Protein AF-A0A932T9W0-F1 (afdb_monomer_lite)

pLDDT: mean 86.4, std 5.49, range [56.53, 94.12]

Radius of gyration: 17.25 Å; chains: 1; bounding box: 39×33×46 Å

Sequence (120 aa):
VWIVVADEEYPIVIGKRGMNARLIGQMIGKEIDVQKLGEYHKVLTVQMAEYAEDLDPIYDEKLRIEGVSNLILDSLISAGFDTLRKFMQVEPSELTSKVPGVNFYDLADKIVEQIRKRKA

Foldseek 3Di:
DEDEDAPVCQCVCCDDVNVNQVVVCVVVVHRYHYHYPVVVLVVLLVLLVVVLPDPPCQQVAFDDFPPDDVVQSVQCVVLVNGGNSSLSPDDQVSCCVSRPPDHSSVRSVRVSVVVVVVVD

Structure (mmCIF, N/CA/C/O backbone):
data_AF-A0A932T9W0-F1
#
_entry.id   AF-A0A932T9W0-F1
#
loop_
_atom_site.group_PDB
_atom_site.id
_atom_site.type_symbol
_atom_site.label_atom_id
_atom_site.label_alt_id
_atom_site.label_comp_id
_atom_site.label_asym_id
_atom_site.label_entity_id
_atom_site.label_seq_id
_atom_site.pdbx_PDB_ins_code
_atom_site.Cartn_x
_atom_site.Cartn_y
_atom_site.Cartn_z
_atom_site.occupancy
_atom_site.B_iso_or_equiv
_atom_site.auth_seq_id
_atom_site.auth_comp_id
_atom_site.auth_asym_id
_atom_site.auth_atom_id
_atom_site.pdbx_PDB_model_num
ATOM 1 N N . VAL A 1 1 ? -9.316 -7.027 14.915 1.00 87.56 1 VAL A N 1
ATOM 2 C CA . VAL A 1 1 ? -9.567 -6.319 13.641 1.00 87.56 1 VAL A CA 1
ATOM 3 C C . VAL A 1 1 ? -8.527 -5.241 13.565 1.00 87.56 1 VAL A C 1
ATOM 5 O O . VAL A 1 1 ? -8.447 -4.455 14.494 1.00 87.56 1 VAL A O 1
ATOM 8 N N . TRP A 1 2 ? -7.715 -5.260 12.523 1.00 88.94 2 TRP A N 1
ATOM 9 C CA . TRP A 1 2 ? -6.686 -4.255 12.318 1.00 88.94 2 TRP A CA 1
ATOM 10 C C . TRP A 1 2 ? -7.189 -3.257 11.279 1.00 88.94 2 TRP A C 1
ATOM 12 O O . TRP A 1 2 ? -7.728 -3.669 10.249 1.00 88.94 2 TRP A O 1
ATOM 22 N N . ILE A 1 3 ? -7.101 -1.969 11.598 1.00 91.31 3 ILE A N 1
ATOM 23 C CA . ILE A 1 3 ? -7.516 -0.877 10.721 1.00 91.31 3 ILE A CA 1
ATOM 24 C C . ILE A 1 3 ? -6.375 0.121 10.560 1.00 91.31 3 ILE A C 1
ATOM 26 O O . ILE A 1 3 ? -5.723 0.503 11.532 1.00 91.31 3 ILE A O 1
ATOM 30 N N . VAL A 1 4 ? -6.167 0.564 9.325 1.00 91.31 4 VAL A N 1
ATOM 31 C CA . VAL A 1 4 ? -5.219 1.626 8.991 1.00 91.31 4 VAL A CA 1
ATOM 32 C C . VAL A 1 4 ? -6.015 2.890 8.704 1.00 91.31 4 VAL A C 1
ATOM 34 O O . VAL A 1 4 ? -7.001 2.848 7.968 1.00 91.31 4 VAL A O 1
ATOM 37 N N . VAL A 1 5 ? -5.623 4.002 9.317 1.00 93.31 5 VAL A N 1
ATOM 38 C CA . VAL A 1 5 ? -6.353 5.275 9.236 1.00 93.31 5 VAL A CA 1
ATOM 39 C C . VAL A 1 5 ? -5.406 6.422 8.934 1.00 93.31 5 VAL A C 1
ATOM 41 O O . VAL A 1 5 ? -4.223 6.349 9.268 1.00 93.31 5 VAL A O 1
ATOM 44 N N . ALA A 1 6 ? -5.923 7.491 8.329 1.00 93.44 6 ALA A N 1
ATOM 45 C CA . ALA A 1 6 ? -5.143 8.702 8.109 1.00 93.44 6 ALA A CA 1
ATOM 46 C C . ALA A 1 6 ? -4.594 9.244 9.440 1.00 93.44 6 ALA A C 1
ATOM 48 O O . ALA A 1 6 ? -5.239 9.149 10.491 1.00 93.44 6 ALA A O 1
ATOM 49 N N . ASP A 1 7 ? -3.389 9.808 9.402 1.00 93.12 7 ASP A N 1
ATOM 50 C CA . ASP A 1 7 ? -2.666 10.250 10.594 1.00 93.12 7 ASP A CA 1
ATOM 51 C C . ASP A 1 7 ? -3.453 11.316 11.380 1.00 93.12 7 ASP A C 1
ATOM 53 O O . ASP A 1 7 ? -3.433 11.325 12.614 1.00 93.12 7 ASP A O 1
ATOM 57 N N . GLU A 1 8 ? -4.201 12.169 10.676 1.00 94.00 8 GLU A N 1
ATOM 58 C CA . GLU A 1 8 ? -5.058 13.216 11.237 1.00 94.00 8 GLU A CA 1
ATOM 59 C C . GLU A 1 8 ? -6.315 12.649 11.913 1.00 94.00 8 GLU A C 1
ATOM 61 O O . GLU A 1 8 ? -6.826 13.222 12.878 1.00 94.00 8 GLU A O 1
ATOM 66 N N . GLU A 1 9 ? -6.809 11.510 11.427 1.00 93.31 9 GLU A N 1
ATOM 67 C CA . GLU A 1 9 ? -8.015 10.847 11.930 1.00 93.31 9 GLU A CA 1
ATOM 68 C C . GLU A 1 9 ? -7.714 9.887 13.084 1.00 93.31 9 GLU A C 1
ATOM 70 O O . GLU A 1 9 ? -8.595 9.586 13.895 1.00 93.31 9 GLU A O 1
ATOM 75 N N . TYR A 1 10 ? -6.460 9.451 13.221 1.00 92.94 10 TYR A N 1
ATOM 76 C CA . TYR A 1 10 ? -6.020 8.529 14.265 1.00 92.94 10 TYR A CA 1
ATOM 77 C C . TYR A 1 10 ? -6.502 8.904 15.684 1.00 92.94 10 TYR A C 1
ATOM 79 O O . TYR A 1 10 ? -7.059 8.039 16.372 1.00 92.94 10 TYR A O 1
ATOM 87 N N . PRO A 1 11 ? -6.397 10.169 16.154 1.00 92.50 11 PRO A N 1
ATOM 88 C CA . PRO A 1 11 ? -6.879 10.545 17.485 1.00 92.50 11 PRO A CA 1
ATOM 89 C C . PRO A 1 11 ? -8.401 10.422 17.644 1.00 92.50 11 PRO A C 1
ATOM 91 O O . PRO A 1 11 ? -8.883 10.127 18.739 1.00 92.50 11 PRO A O 1
ATOM 94 N N . ILE A 1 12 ? -9.158 10.648 16.566 1.00 92.81 12 ILE A N 1
ATOM 95 C CA . ILE A 1 12 ? -10.625 10.560 16.545 1.00 92.81 12 ILE A CA 1
ATOM 96 C C . ILE A 1 12 ? -11.048 9.091 16.644 1.00 92.81 12 ILE A C 1
ATOM 98 O O . ILE A 1 12 ? -11.919 8.736 17.443 1.00 92.81 12 ILE A O 1
ATOM 102 N N . VAL A 1 13 ? -10.383 8.224 15.880 1.00 90.00 13 VAL A N 1
ATOM 103 C CA . VAL A 1 13 ? -10.661 6.783 15.827 1.00 90.00 13 VAL A CA 1
ATOM 104 C C . VAL A 1 13 ? -10.318 6.099 17.153 1.00 90.00 13 VAL A C 1
ATOM 106 O O . VAL A 1 13 ? -11.134 5.352 17.689 1.00 90.00 13 VAL A O 1
ATOM 109 N N . ILE A 1 14 ? -9.162 6.408 17.745 1.00 92.38 14 ILE A N 1
ATOM 110 C CA . ILE A 1 14 ? -8.777 5.916 19.078 1.00 92.38 14 ILE A CA 1
ATOM 111 C C . ILE A 1 14 ? -9.706 6.497 20.160 1.00 92.38 14 ILE A C 1
ATOM 113 O O . ILE A 1 14 ? -10.174 5.788 21.058 1.00 92.38 14 ILE A O 1
ATOM 117 N N . GLY A 1 15 ? -10.026 7.790 20.067 1.00 90.50 15 GLY A N 1
ATOM 118 C CA . GLY A 1 15 ? -10.786 8.525 21.073 1.00 90.50 15 GLY A CA 1
ATOM 119 C C . GLY A 1 15 ? -9.997 8.757 22.368 1.00 90.50 15 GLY A C 1
ATOM 120 O O . GLY A 1 15 ? -8.877 8.281 22.561 1.00 90.50 15 GLY A O 1
ATOM 121 N N . LYS A 1 16 ? -10.573 9.498 23.322 1.00 91.69 16 LYS A N 1
ATOM 122 C CA . LYS A 1 16 ? -9.886 9.772 24.599 1.00 91.69 16 LYS A CA 1
ATOM 123 C C . LYS A 1 16 ? -9.561 8.461 25.324 1.00 91.69 16 LYS A C 1
ATOM 125 O O . LYS A 1 16 ? -10.470 7.716 25.681 1.00 91.69 16 LYS A O 1
ATOM 130 N N . ARG A 1 17 ? -8.268 8.210 25.566 1.00 86.94 17 ARG A N 1
ATOM 131 C CA . ARG A 1 17 ? -7.747 6.994 26.225 1.00 86.94 17 ARG A CA 1
ATOM 132 C C . ARG A 1 17 ? -8.182 5.681 25.543 1.00 86.94 17 ARG A C 1
ATOM 134 O O . ARG A 1 17 ? -8.450 4.706 26.236 1.00 86.94 17 ARG A O 1
ATOM 141 N N . GLY A 1 18 ? -8.317 5.661 24.214 1.00 88.06 18 GLY A N 1
ATOM 142 C CA . GLY A 1 18 ? -8.707 4.442 23.486 1.00 88.06 18 GLY A CA 1
ATOM 143 C C . GLY A 1 18 ? -10.174 4.048 23.648 1.00 88.06 18 GLY A C 1
ATOM 144 O O . GLY A 1 18 ? -10.569 2.942 23.286 1.00 88.06 18 GLY A O 1
ATOM 145 N N . MET A 1 19 ? -10.999 4.930 24.221 1.00 93.19 19 MET A N 1
ATOM 146 C CA . MET A 1 19 ? -12.386 4.610 24.543 1.00 93.19 19 MET A CA 1
ATOM 147 C C . MET A 1 19 ? -13.226 4.317 23.301 1.00 93.19 19 MET A C 1
ATOM 149 O O . MET A 1 19 ? -14.082 3.442 23.365 1.00 93.19 19 MET A O 1
ATOM 153 N N . ASN A 1 20 ? -12.979 5.010 22.188 1.00 93.62 20 ASN A N 1
ATOM 154 C CA . ASN A 1 20 ? -13.776 4.826 20.980 1.00 93.62 20 ASN A CA 1
ATOM 155 C C . ASN A 1 20 ? -13.486 3.457 20.346 1.00 93.62 20 ASN A C 1
ATOM 157 O O . ASN A 1 20 ? -14.396 2.641 20.215 1.00 93.62 20 ASN A O 1
ATOM 161 N N . ALA A 1 21 ? -12.208 3.143 20.104 1.00 92.50 21 ALA A N 1
ATOM 162 C CA . ALA A 1 21 ? -11.785 1.826 19.623 1.00 92.50 21 ALA A CA 1
ATOM 163 C C . ALA A 1 21 ? -12.272 0.683 20.537 1.00 92.50 21 ALA A C 1
ATOM 165 O O . ALA A 1 21 ? -12.764 -0.335 20.051 1.00 92.50 21 ALA A O 1
ATOM 166 N N . ARG A 1 22 ? -12.231 0.871 21.866 1.00 92.12 22 ARG A N 1
ATOM 167 C CA . ARG A 1 22 ? -12.723 -0.128 22.829 1.00 92.12 22 ARG A CA 1
ATOM 168 C C . ARG A 1 22 ? -14.234 -0.346 22.743 1.00 92.12 22 ARG A C 1
ATOM 170 O O . ARG A 1 22 ? -14.672 -1.492 22.762 1.00 92.12 22 ARG A O 1
ATOM 177 N N . LEU A 1 23 ? -15.028 0.724 22.681 1.00 93.62 23 LEU A N 1
ATOM 178 C CA . LEU A 1 23 ? -16.491 0.626 22.607 1.00 93.62 23 LEU A CA 1
ATOM 179 C C . LEU A 1 23 ? -16.936 -0.015 21.293 1.00 93.62 23 LEU A C 1
ATOM 181 O O . LEU A 1 23 ? -17.748 -0.937 21.314 1.00 93.62 23 LEU A O 1
ATOM 185 N N . ILE A 1 24 ? -16.358 0.412 20.167 1.00 92.00 24 ILE A N 1
ATOM 186 C CA . ILE A 1 24 ? -16.636 -0.203 18.864 1.00 92.00 24 ILE A CA 1
ATOM 187 C C . ILE A 1 24 ? -16.230 -1.679 18.907 1.00 92.00 24 ILE A C 1
ATOM 189 O O . ILE A 1 24 ? -17.009 -2.532 18.489 1.00 92.00 24 ILE A O 1
ATOM 193 N N . GLY A 1 25 ? -15.072 -1.995 19.495 1.00 93.06 25 GLY A N 1
ATOM 194 C CA . GLY A 1 25 ? -14.603 -3.367 19.670 1.00 93.06 25 GLY A CA 1
ATOM 195 C C . GLY A 1 25 ? -15.573 -4.249 20.463 1.00 93.06 25 GLY A C 1
ATOM 196 O O . GLY A 1 25 ? -15.874 -5.372 20.060 1.00 93.06 25 GLY A O 1
ATOM 197 N N . GLN A 1 26 ? -16.143 -3.719 21.549 1.00 93.81 26 GLN A N 1
ATOM 198 C CA . GLN A 1 26 ? -17.188 -4.400 22.320 1.00 93.81 26 GLN A CA 1
ATOM 199 C C . GLN A 1 26 ? -18.465 -4.617 21.502 1.00 93.81 26 GLN A C 1
ATOM 201 O O . GLN A 1 26 ? -19.043 -5.699 21.565 1.00 93.81 26 GLN A O 1
ATOM 206 N N . MET A 1 27 ? -18.887 -3.628 20.708 1.00 94.12 27 MET A N 1
ATOM 207 C CA . MET A 1 27 ? -20.083 -3.737 19.864 1.00 94.12 27 MET A CA 1
ATOM 208 C C . MET A 1 27 ? -19.937 -4.799 18.771 1.00 94.12 27 MET A C 1
ATOM 210 O O . MET A 1 27 ? -20.892 -5.516 18.485 1.00 94.12 27 MET A O 1
ATOM 214 N N . ILE A 1 28 ? -18.749 -4.919 18.172 1.00 93.38 28 ILE A N 1
ATOM 215 C CA . ILE A 1 28 ? -18.469 -5.925 17.134 1.00 93.38 28 ILE A CA 1
ATOM 216 C C . ILE A 1 28 ? -17.997 -7.269 17.709 1.00 93.38 28 ILE A C 1
ATOM 218 O O . ILE A 1 28 ? -17.785 -8.216 16.952 1.00 93.38 28 ILE A O 1
ATOM 222 N N . GLY A 1 29 ? -17.785 -7.351 19.027 1.00 93.06 29 GLY A N 1
ATOM 223 C CA . GLY A 1 29 ? -17.240 -8.528 19.703 1.00 93.06 29 GLY A CA 1
ATOM 224 C C . GLY A 1 29 ? -15.802 -8.875 19.298 1.00 93.06 29 GLY A C 1
ATOM 225 O O . GLY A 1 29 ? -15.424 -10.043 19.337 1.00 93.06 29 GLY A O 1
ATOM 226 N N . LYS A 1 30 ? -15.002 -7.896 18.861 1.00 93.81 30 LYS A N 1
ATOM 227 C CA . LYS A 1 30 ? -13.609 -8.089 18.430 1.00 93.81 30 LYS A CA 1
ATOM 228 C C . LYS A 1 30 ? -12.732 -6.959 18.944 1.00 93.81 30 LYS A C 1
ATOM 230 O O . LYS A 1 30 ? -13.148 -5.810 18.967 1.00 93.81 30 LYS A O 1
ATOM 235 N N . GLU A 1 31 ? -11.487 -7.264 19.279 1.00 90.50 31 GLU A N 1
ATOM 236 C CA . GLU A 1 31 ? -10.499 -6.231 19.585 1.00 90.50 31 GLU A CA 1
ATOM 237 C C . GLU A 1 31 ? -10.168 -5.417 18.328 1.00 90.50 31 GLU A C 1
ATOM 239 O O . GLU A 1 31 ? -10.079 -5.983 17.232 1.00 90.50 31 GLU A O 1
ATOM 244 N N . ILE A 1 32 ? -10.031 -4.099 18.472 1.00 92.00 32 ILE A N 1
ATOM 245 C CA . ILE A 1 32 ? -9.674 -3.192 17.379 1.00 92.00 32 ILE A CA 1
ATOM 246 C C . ILE A 1 32 ? -8.272 -2.678 17.636 1.00 92.00 32 ILE A C 1
ATOM 248 O O . ILE A 1 32 ? -8.031 -2.030 18.652 1.00 92.00 32 ILE A O 1
ATOM 252 N N . ASP A 1 33 ? -7.394 -2.946 16.684 1.00 91.44 33 ASP A N 1
ATOM 253 C CA . ASP A 1 33 ? -6.062 -2.376 16.624 1.00 91.44 33 ASP A CA 1
ATOM 254 C C . ASP A 1 33 ? -6.031 -1.324 15.516 1.00 91.44 33 ASP A C 1
ATOM 256 O O . ASP A 1 33 ? -6.508 -1.569 14.404 1.00 91.44 33 ASP A O 1
ATOM 260 N N . VAL A 1 34 ? -5.535 -0.134 15.841 1.00 91.69 34 VAL A N 1
ATOM 261 C CA . VAL A 1 34 ? -5.551 1.027 14.948 1.00 91.69 34 VAL A CA 1
ATOM 262 C C . VAL A 1 34 ? -4.115 1.413 14.670 1.00 91.69 34 VAL A C 1
ATOM 264 O O . VAL A 1 34 ? -3.351 1.662 15.598 1.00 91.69 34 VAL A O 1
ATOM 267 N N . GLN A 1 35 ? -3.771 1.530 13.397 1.00 92.56 35 GLN A N 1
ATOM 268 C CA . GLN A 1 35 ? -2.455 1.963 12.957 1.00 92.56 35 GLN A CA 1
ATOM 269 C C . GLN A 1 35 ? -2.573 3.210 12.086 1.00 92.56 35 GLN A C 1
ATOM 271 O O . GLN A 1 35 ? -3.528 3.373 11.324 1.00 92.56 35 GLN A O 1
ATOM 276 N N . LYS A 1 36 ? -1.591 4.103 12.191 1.00 94.00 36 LYS A N 1
ATOM 277 C CA . LYS A 1 36 ? -1.493 5.266 11.308 1.00 94.00 36 LYS A CA 1
ATOM 278 C C . LYS A 1 36 ? -1.044 4.854 9.914 1.00 94.00 36 LYS A C 1
ATOM 280 O O . LYS A 1 36 ? -0.148 4.021 9.769 1.00 94.00 36 LYS A O 1
ATOM 285 N N . LEU A 1 37 ? -1.601 5.500 8.899 1.00 90.62 37 LEU A N 1
ATOM 286 C CA . LEU A 1 37 ? -1.247 5.283 7.503 1.00 90.62 37 LEU A CA 1
ATOM 287 C C . LEU A 1 37 ? 0.236 5.574 7.254 1.00 90.62 37 LEU A C 1
ATOM 289 O O . LEU A 1 37 ? 0.918 4.778 6.615 1.00 90.62 37 LEU A O 1
ATOM 293 N N . GLY A 1 38 ? 0.771 6.654 7.829 1.00 89.81 38 GLY A N 1
ATOM 294 C CA . GLY A 1 38 ? 2.186 6.996 7.708 1.00 89.81 38 GLY A CA 1
ATOM 295 C C . GLY A 1 38 ? 3.123 5.962 8.340 1.00 89.81 38 GLY A C 1
ATOM 296 O O . GLY A 1 38 ? 4.212 5.716 7.824 1.00 89.81 38 GLY A O 1
ATOM 297 N N . GLU A 1 39 ? 2.719 5.324 9.440 1.00 90.75 39 GLU A N 1
ATOM 298 C CA . GLU A 1 39 ? 3.488 4.234 10.060 1.00 90.75 39 GLU A CA 1
ATOM 299 C C . GLU A 1 39 ? 3.418 2.964 9.215 1.00 90.75 39 GLU A C 1
ATOM 301 O O . GLU A 1 39 ? 4.441 2.326 8.973 1.00 90.75 39 GLU A O 1
ATOM 306 N N . TYR A 1 40 ? 2.230 2.635 8.715 1.00 89.69 40 TYR A N 1
ATOM 307 C CA . TYR A 1 40 ? 2.024 1.497 7.833 1.00 89.69 40 TYR A CA 1
ATOM 308 C C . TYR A 1 40 ? 2.838 1.613 6.533 1.00 89.69 40 TYR A C 1
ATOM 310 O O . TYR A 1 40 ? 3.530 0.670 6.154 1.00 89.69 40 TYR A O 1
ATOM 318 N N . HIS A 1 41 ? 2.863 2.794 5.911 1.00 90.00 41 HIS A N 1
ATOM 319 C CA . HIS A 1 41 ? 3.700 3.073 4.743 1.00 90.00 41 HIS A CA 1
ATOM 320 C C . HIS A 1 41 ? 5.191 2.847 5.017 1.00 90.00 41 HIS A C 1
ATOM 322 O O . HIS A 1 41 ? 5.872 2.241 4.197 1.00 90.00 41 HIS A O 1
ATOM 328 N N . LYS A 1 42 ? 5.703 3.268 6.183 1.00 88.12 42 LYS A N 1
ATOM 329 C CA . LYS A 1 42 ? 7.106 3.016 6.560 1.00 88.12 42 LYS A CA 1
ATOM 330 C C . LYS A 1 42 ? 7.401 1.524 6.668 1.00 88.12 42 LYS A C 1
ATOM 332 O O . LYS A 1 42 ? 8.436 1.079 6.183 1.00 88.12 42 LYS A O 1
ATOM 337 N N . VAL A 1 43 ? 6.500 0.763 7.290 1.00 89.00 43 VAL A N 1
ATOM 338 C CA . VAL A 1 43 ? 6.646 -0.694 7.413 1.00 89.00 43 VAL A CA 1
ATOM 339 C C . VAL A 1 43 ? 6.658 -1.352 6.034 1.00 89.00 43 VAL A C 1
ATOM 341 O O . VAL A 1 43 ? 7.524 -2.183 5.779 1.00 89.00 43 VAL A O 1
ATOM 344 N N . LEU A 1 44 ? 5.759 -0.946 5.131 1.00 87.81 44 LEU A N 1
ATOM 345 C CA . LEU A 1 44 ? 5.739 -1.439 3.752 1.00 87.81 44 LEU A CA 1
ATOM 346 C C . LEU A 1 44 ? 7.052 -1.150 3.020 1.00 87.81 44 LEU A C 1
ATOM 348 O O . LEU A 1 44 ? 7.615 -2.058 2.416 1.00 87.81 44 LEU A O 1
ATOM 352 N N . THR A 1 45 ? 7.569 0.080 3.093 1.00 86.31 45 THR A N 1
ATOM 353 C CA . THR A 1 45 ? 8.835 0.439 2.437 1.00 86.31 45 THR A CA 1
ATOM 354 C C . THR A 1 45 ? 10.001 -0.399 2.961 1.00 86.31 45 THR A C 1
ATOM 356 O O . THR A 1 45 ? 10.798 -0.889 2.166 1.00 86.31 45 THR A O 1
ATOM 359 N N . VAL A 1 46 ? 10.082 -0.617 4.279 1.00 87.75 46 VAL A N 1
ATOM 360 C CA . VAL A 1 46 ? 11.127 -1.464 4.879 1.00 87.75 46 VAL A CA 1
ATOM 361 C C . VAL A 1 46 ? 11.005 -2.910 4.398 1.00 87.75 46 VAL A C 1
ATOM 363 O O . VAL A 1 46 ? 11.994 -3.481 3.957 1.00 87.75 46 VAL A O 1
ATOM 366 N N . GLN A 1 47 ? 9.800 -3.485 4.400 1.00 87.69 47 GLN A N 1
ATOM 367 C CA . GLN A 1 47 ? 9.585 -4.861 3.931 1.00 87.69 47 GLN A CA 1
ATOM 368 C C . GLN A 1 47 ? 9.935 -5.038 2.453 1.00 87.69 47 GLN A C 1
ATOM 370 O O . GLN A 1 47 ? 10.541 -6.036 2.071 1.00 87.69 47 GLN A O 1
ATOM 375 N N . MET A 1 48 ? 9.582 -4.064 1.615 1.00 85.94 48 MET A N 1
ATOM 376 C CA . MET A 1 48 ? 9.942 -4.084 0.197 1.00 85.94 48 MET A CA 1
ATOM 377 C C . MET A 1 48 ? 11.459 -4.016 0.010 1.00 85.94 48 MET A C 1
ATOM 379 O O . MET A 1 48 ? 11.992 -4.761 -0.807 1.00 85.94 48 MET A O 1
ATOM 383 N N . ALA A 1 49 ? 12.161 -3.187 0.789 1.00 86.31 49 ALA A N 1
ATOM 384 C CA . ALA A 1 49 ? 13.620 -3.127 0.759 1.00 86.31 49 ALA A CA 1
ATOM 385 C C . ALA A 1 49 ? 14.256 -4.461 1.190 1.00 86.31 49 ALA A C 1
ATOM 387 O O . ALA A 1 49 ? 15.134 -4.967 0.498 1.00 86.31 49 ALA A O 1
ATOM 388 N N . GLU A 1 50 ? 13.755 -5.085 2.260 1.00 87.12 50 GLU A N 1
ATOM 389 C CA . GLU A 1 50 ? 14.214 -6.408 2.710 1.00 87.12 50 GLU A CA 1
ATOM 390 C C . GLU A 1 50 ? 14.030 -7.478 1.620 1.00 87.12 50 GLU A C 1
ATOM 392 O O . GLU A 1 50 ? 14.936 -8.267 1.353 1.00 87.12 50 GLU A O 1
ATOM 397 N N . TYR A 1 51 ? 12.882 -7.491 0.937 1.00 84.69 51 TYR A N 1
ATOM 398 C CA . TYR A 1 51 ? 12.647 -8.411 -0.181 1.00 84.69 51 TYR A CA 1
ATOM 399 C C . TYR A 1 51 ? 13.482 -8.075 -1.421 1.00 84.69 51 TYR A C 1
ATOM 401 O O . TYR A 1 51 ? 13.848 -8.976 -2.172 1.00 84.69 51 TYR A O 1
ATOM 409 N N . ALA A 1 52 ? 13.816 -6.804 -1.643 1.00 83.88 52 ALA A N 1
ATOM 410 C CA . ALA A 1 52 ? 14.693 -6.389 -2.732 1.00 83.88 52 ALA A CA 1
ATOM 411 C C . ALA A 1 52 ? 16.153 -6.814 -2.534 1.00 83.88 52 ALA A C 1
ATOM 413 O O . ALA A 1 52 ? 16.881 -6.918 -3.526 1.00 83.88 52 ALA A O 1
ATOM 414 N N . GLU A 1 53 ? 16.584 -7.034 -1.291 1.00 84.50 53 GLU A N 1
ATOM 415 C CA . GLU A 1 53 ? 17.916 -7.546 -0.948 1.00 84.50 53 GLU A CA 1
ATOM 416 C C . GLU A 1 53 ? 18.001 -9.078 -1.023 1.00 84.50 53 GLU A C 1
ATOM 418 O O . GLU A 1 53 ? 19.084 -9.631 -1.216 1.00 84.50 53 GLU A O 1
ATOM 423 N N . ASP A 1 54 ? 16.865 -9.769 -0.923 1.00 84.62 54 ASP A N 1
ATOM 424 C CA . ASP A 1 54 ? 16.785 -11.225 -1.019 1.00 84.62 54 ASP A CA 1
ATOM 425 C C . ASP A 1 54 ? 17.206 -11.702 -2.429 1.00 84.62 54 ASP A C 1
ATOM 427 O O . ASP A 1 54 ? 16.804 -11.152 -3.460 1.00 84.62 54 ASP A O 1
ATOM 431 N N . LEU A 1 55 ? 18.064 -12.723 -2.492 1.00 76.44 55 LEU A N 1
ATOM 432 C CA . LEU A 1 55 ? 18.662 -13.238 -3.734 1.00 76.44 55 LEU A CA 1
ATOM 433 C C . LEU A 1 55 ? 17.763 -14.249 -4.456 1.00 76.44 55 LEU A C 1
ATOM 435 O O . LEU A 1 55 ? 18.208 -14.890 -5.408 1.00 76.44 55 LEU A O 1
ATOM 439 N N . ASP A 1 56 ? 16.518 -14.410 -4.009 1.00 81.75 56 ASP A N 1
ATOM 440 C CA . ASP A 1 56 ? 15.563 -15.302 -4.655 1.00 81.75 56 ASP A CA 1
ATOM 441 C C . ASP A 1 56 ? 15.349 -14.887 -6.131 1.00 81.75 56 ASP A C 1
ATOM 443 O O . ASP A 1 56 ? 14.906 -13.760 -6.398 1.00 81.75 56 ASP A O 1
ATOM 447 N N . PRO A 1 57 ? 15.636 -15.780 -7.103 1.00 80.56 57 PRO A N 1
ATOM 448 C CA . PRO A 1 57 ? 15.444 -15.512 -8.528 1.00 80.56 57 PRO A CA 1
ATOM 449 C C . PRO A 1 57 ? 14.006 -15.138 -8.897 1.00 80.56 57 PRO A C 1
ATOM 451 O O . PRO A 1 57 ? 13.779 -14.533 -9.944 1.00 80.56 57 PRO A O 1
ATOM 454 N N . ILE A 1 58 ? 13.027 -15.470 -8.048 1.00 79.06 58 ILE A N 1
ATOM 455 C CA . ILE A 1 58 ? 11.620 -15.142 -8.278 1.00 79.06 58 ILE A CA 1
ATOM 456 C C . ILE A 1 58 ? 11.370 -13.631 -8.358 1.00 79.06 58 ILE A C 1
ATOM 458 O O . ILE A 1 58 ? 10.439 -13.192 -9.034 1.00 79.06 58 ILE A O 1
ATOM 462 N N . TYR A 1 59 ? 12.197 -12.814 -7.694 1.00 81.44 59 TYR A N 1
ATOM 463 C CA . TYR A 1 59 ? 12.058 -11.357 -7.737 1.00 81.44 59 TYR A CA 1
ATOM 464 C C . TYR A 1 59 ? 12.585 -10.751 -9.042 1.00 81.44 59 TYR A C 1
ATOM 466 O O . TYR A 1 59 ? 12.228 -9.620 -9.384 1.00 81.44 59 TYR A O 1
ATOM 474 N N . ASP A 1 60 ? 13.388 -11.509 -9.786 1.00 83.88 60 ASP A N 1
ATOM 475 C CA . ASP A 1 60 ? 13.918 -11.144 -11.098 1.00 83.88 60 ASP A CA 1
ATOM 476 C C . ASP A 1 60 ? 13.015 -11.639 -12.245 1.00 83.88 60 ASP A C 1
ATOM 478 O O . ASP A 1 60 ? 13.268 -11.360 -13.419 1.00 83.88 60 ASP A O 1
ATOM 482 N N . GLU A 1 61 ? 11.920 -12.335 -11.923 1.00 82.88 61 GLU A N 1
ATOM 483 C CA . GLU A 1 61 ? 10.880 -12.675 -12.887 1.00 82.88 61 GLU A CA 1
ATOM 484 C C . GLU A 1 61 ? 10.035 -11.456 -13.285 1.00 82.88 61 GLU A C 1
ATOM 486 O O . GLU A 1 61 ? 9.951 -10.439 -12.588 1.00 82.88 61 GLU A O 1
ATOM 491 N N . LYS A 1 62 ? 9.353 -11.584 -14.432 1.00 82.62 62 LYS A N 1
ATOM 492 C CA . LYS A 1 62 ? 8.479 -10.540 -14.971 1.00 82.62 62 LYS A CA 1
ATOM 493 C C . LYS A 1 62 ? 7.414 -10.137 -13.948 1.00 82.62 62 LYS A C 1
ATOM 495 O O . LYS A 1 62 ? 6.704 -10.992 -13.415 1.00 82.62 62 LYS A O 1
ATOM 500 N N . LEU A 1 63 ? 7.247 -8.828 -13.766 1.00 83.12 63 LEU A N 1
ATOM 501 C CA . LEU A 1 63 ? 6.292 -8.233 -12.844 1.00 83.12 63 LEU A CA 1
ATOM 502 C C . LEU A 1 63 ? 4.880 -8.782 -13.086 1.00 83.12 63 LEU A C 1
ATOM 504 O O . LEU A 1 63 ? 4.291 -8.620 -14.159 1.00 83.12 63 LEU A O 1
ATOM 508 N N . ARG A 1 64 ? 4.338 -9.433 -12.057 1.00 81.81 64 ARG A N 1
ATOM 509 C CA . ARG A 1 64 ? 2.961 -9.923 -12.001 1.00 81.81 64 ARG A CA 1
ATOM 510 C C . ARG A 1 64 ? 2.400 -9.617 -10.625 1.00 81.81 64 ARG A C 1
ATOM 512 O O . ARG A 1 64 ? 2.929 -10.101 -9.625 1.00 81.81 64 ARG A O 1
ATOM 519 N N . ILE A 1 65 ? 1.332 -8.827 -10.605 1.00 82.44 65 ILE A N 1
ATOM 520 C CA . ILE A 1 6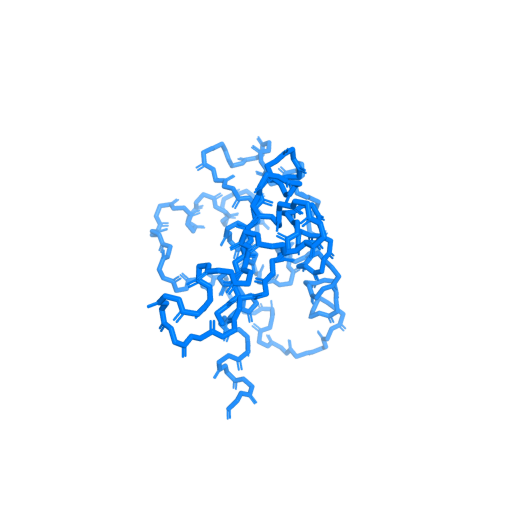5 ? 0.635 -8.429 -9.384 1.00 82.44 65 ILE A CA 1
ATOM 521 C C . ILE A 1 65 ? -0.814 -8.886 -9.513 1.00 82.44 65 ILE A C 1
ATOM 523 O O . ILE A 1 65 ? -1.531 -8.465 -10.424 1.00 82.44 65 ILE A O 1
ATOM 527 N N . GLU A 1 66 ? -1.244 -9.767 -8.616 1.00 80.12 66 GLU A N 1
ATOM 528 C CA . GLU A 1 66 ? -2.628 -10.230 -8.575 1.00 80.12 66 GLU A CA 1
ATOM 529 C C . GLU A 1 66 ? -3.600 -9.070 -8.298 1.00 80.12 66 GLU A C 1
ATOM 531 O O . GLU A 1 66 ? -3.375 -8.208 -7.447 1.00 80.12 66 GLU A O 1
ATOM 536 N N . GLY A 1 67 ? -4.712 -9.027 -9.039 1.00 78.94 67 GLY A N 1
A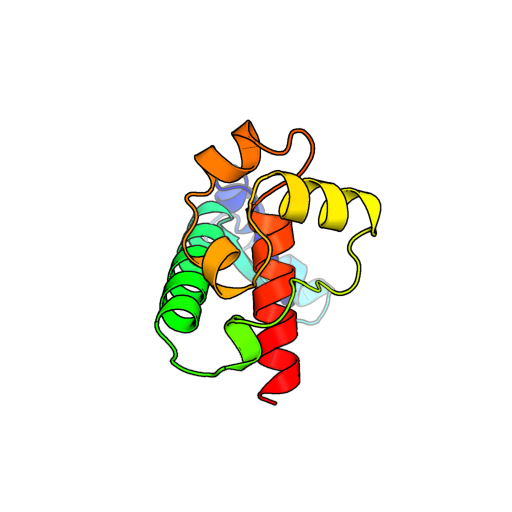TOM 537 C CA . GLY A 1 67 ? -5.732 -7.989 -8.869 1.00 78.94 67 GLY A CA 1
ATOM 538 C C . GLY A 1 67 ? -5.327 -6.603 -9.386 1.00 78.94 67 GLY A C 1
ATOM 539 O O . GLY A 1 67 ? -5.910 -5.604 -8.959 1.00 78.94 67 GLY A O 1
ATOM 540 N N . VAL A 1 68 ? -4.333 -6.520 -10.275 1.00 83.62 68 VAL A N 1
ATOM 541 C CA . VAL A 1 68 ? -3.968 -5.304 -11.018 1.00 83.62 68 VAL A CA 1
ATOM 542 C C . VAL A 1 68 ? -4.282 -5.512 -12.500 1.00 83.62 68 VAL A C 1
ATOM 544 O O . VAL A 1 68 ? -4.048 -6.585 -13.048 1.00 83.62 68 VAL A O 1
ATOM 547 N N . SER A 1 69 ? -4.855 -4.495 -13.150 1.00 84.56 69 SER A N 1
ATOM 548 C CA . SER A 1 69 ? -5.179 -4.555 -14.581 1.00 84.56 69 SER A CA 1
ATOM 549 C C . SER A 1 69 ? -3.913 -4.683 -15.428 1.00 84.56 69 SER A C 1
ATOM 551 O O . SER A 1 69 ? -2.908 -4.027 -15.145 1.00 84.56 69 SER A O 1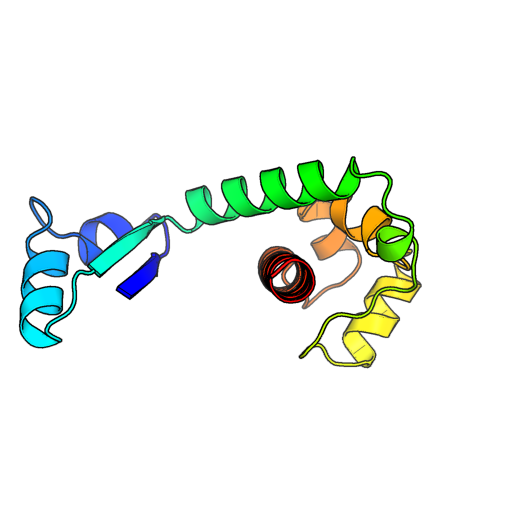
ATOM 553 N N . ASN A 1 70 ? -3.994 -5.441 -16.524 1.00 83.88 70 ASN A N 1
ATOM 554 C CA . ASN A 1 70 ? -2.904 -5.559 -17.496 1.00 83.88 70 ASN A CA 1
ATOM 555 C C . ASN A 1 70 ? -2.448 -4.190 -18.022 1.00 83.88 70 ASN A C 1
ATOM 557 O O . ASN A 1 70 ? -1.260 -3.996 -18.216 1.00 83.88 70 ASN A O 1
ATOM 561 N N . LEU A 1 71 ? -3.351 -3.208 -18.145 1.00 83.75 71 LEU A N 1
ATOM 562 C CA . LEU A 1 71 ? -2.993 -1.847 -18.575 1.00 83.75 71 LEU A CA 1
ATOM 563 C C . LEU A 1 71 ? -2.021 -1.156 -17.605 1.00 83.75 71 LEU A C 1
ATOM 565 O O . LEU A 1 71 ? -1.109 -0.448 -18.027 1.00 83.75 71 LEU A O 1
ATOM 569 N N . ILE A 1 72 ? -2.211 -1.367 -16.299 1.00 84.19 72 ILE A N 1
ATOM 570 C CA . ILE A 1 72 ? -1.328 -0.815 -15.265 1.00 84.19 72 ILE A CA 1
ATOM 571 C C . ILE A 1 72 ? 0.010 -1.555 -15.297 1.00 84.19 72 ILE A C 1
ATOM 573 O O . ILE A 1 72 ? 1.055 -0.914 -15.254 1.00 84.19 72 ILE A O 1
ATOM 577 N N . LEU A 1 73 ? -0.010 -2.884 -15.440 1.00 84.81 73 LEU A N 1
ATOM 578 C CA . LEU A 1 73 ? 1.209 -3.686 -15.575 1.00 84.81 73 LEU A CA 1
ATOM 579 C C . LEU A 1 73 ? 2.022 -3.284 -16.813 1.00 84.81 73 LEU A C 1
ATOM 581 O O . LEU A 1 73 ? 3.226 -3.083 -16.705 1.00 84.81 73 LEU A O 1
ATOM 585 N N . ASP A 1 74 ? 1.376 -3.090 -17.960 1.00 86.00 74 ASP A N 1
ATOM 586 C CA . ASP A 1 74 ? 2.032 -2.647 -19.192 1.00 86.00 74 ASP A CA 1
ATOM 587 C C . ASP A 1 74 ? 2.617 -1.239 -19.044 1.00 86.00 74 ASP A C 1
ATOM 589 O O . ASP A 1 74 ? 3.716 -0.972 -19.533 1.00 86.00 74 ASP A O 1
ATOM 593 N N . SER A 1 75 ? 1.932 -0.352 -18.317 1.00 86.19 75 SER A N 1
ATOM 594 C CA . SER A 1 75 ? 2.446 0.985 -17.996 1.00 86.19 75 SER A CA 1
ATOM 595 C C . SER A 1 75 ? 3.680 0.916 -17.090 1.00 86.19 75 SER A C 1
ATOM 597 O O . SER A 1 75 ? 4.660 1.615 -17.337 1.00 86.19 75 SER A O 1
ATOM 599 N N . LEU A 1 76 ? 3.673 0.035 -16.083 1.00 85.12 76 LEU A N 1
ATOM 600 C CA . LEU A 1 76 ? 4.813 -0.198 -15.188 1.00 85.12 76 LEU A CA 1
ATOM 601 C C . LEU A 1 76 ? 6.017 -0.769 -15.946 1.00 85.12 76 LEU A C 1
ATOM 603 O O . LEU A 1 76 ? 7.128 -0.254 -15.820 1.00 85.12 76 LEU A O 1
ATOM 607 N N . ILE A 1 77 ? 5.788 -1.773 -16.796 1.00 86.94 77 ILE A N 1
ATOM 608 C CA . ILE A 1 77 ? 6.826 -2.377 -17.640 1.00 86.94 77 ILE A CA 1
ATOM 609 C C . ILE A 1 77 ? 7.397 -1.330 -18.606 1.00 86.94 77 ILE A C 1
ATOM 611 O O . ILE A 1 77 ? 8.613 -1.231 -18.754 1.00 86.94 77 ILE A O 1
ATOM 615 N N . SER A 1 78 ? 6.538 -0.507 -19.216 1.00 85.75 78 SER A N 1
ATOM 616 C CA . SER A 1 78 ? 6.951 0.569 -20.130 1.00 85.75 78 SER A CA 1
ATOM 617 C C . SER A 1 78 ? 7.757 1.666 -19.427 1.00 85.75 78 SER A C 1
ATOM 619 O O . SER A 1 78 ? 8.634 2.271 -20.036 1.00 85.75 78 SER A O 1
ATOM 621 N N . ALA A 1 79 ? 7.499 1.898 -18.138 1.00 84.94 79 ALA A N 1
ATOM 622 C CA . ALA A 1 79 ? 8.263 2.816 -17.295 1.00 84.94 79 ALA A CA 1
ATOM 623 C C . ALA A 1 79 ? 9.622 2.248 -16.824 1.00 84.94 79 ALA A C 1
ATOM 625 O O . ALA A 1 79 ? 10.398 2.970 -16.191 1.00 84.94 79 ALA A O 1
ATOM 626 N N . GLY A 1 80 ? 9.928 0.985 -17.149 1.00 83.75 80 GLY A N 1
ATOM 627 C CA . GLY A 1 80 ? 11.174 0.297 -16.796 1.00 83.75 80 GLY A CA 1
ATOM 628 C C . GLY A 1 80 ? 11.081 -0.598 -15.556 1.00 83.75 80 GLY A C 1
ATOM 629 O O . GLY A 1 80 ? 12.085 -1.192 -15.159 1.00 83.75 80 GLY A O 1
ATOM 630 N N . PHE A 1 81 ? 9.892 -0.735 -14.964 1.00 85.81 81 PHE A N 1
ATOM 631 C CA . PHE A 1 81 ? 9.623 -1.591 -13.804 1.00 85.81 81 PHE A CA 1
ATOM 632 C C . PHE A 1 81 ? 9.135 -2.964 -14.273 1.00 85.81 81 PHE A C 1
ATOM 634 O O . PHE A 1 81 ? 7.978 -3.344 -14.110 1.00 85.81 81 PHE A O 1
ATOM 641 N N . ASP A 1 82 ? 10.025 -3.694 -14.938 1.00 86.06 82 ASP A N 1
ATOM 642 C CA . ASP A 1 82 ? 9.723 -4.982 -15.572 1.00 86.06 82 ASP A CA 1
ATOM 643 C C . ASP A 1 82 ? 9.758 -6.183 -14.615 1.00 86.06 82 ASP A C 1
ATOM 645 O O . ASP A 1 82 ? 9.230 -7.241 -14.954 1.00 86.06 82 ASP A O 1
ATOM 649 N N . THR A 1 83 ? 10.351 -6.020 -13.434 1.00 87.25 83 THR A N 1
ATOM 650 C CA . THR A 1 83 ? 10.634 -7.072 -12.449 1.00 87.25 83 THR A CA 1
ATOM 651 C C . THR A 1 83 ? 10.232 -6.613 -11.052 1.00 87.25 83 THR A C 1
ATOM 653 O O . THR A 1 83 ? 10.214 -5.412 -10.762 1.00 87.25 83 THR A O 1
ATOM 656 N N . LEU A 1 84 ? 9.910 -7.566 -10.170 1.00 85.50 84 LEU A N 1
ATOM 657 C CA . LEU A 1 84 ? 9.554 -7.260 -8.780 1.00 85.50 84 LEU A CA 1
ATOM 658 C C . LEU A 1 84 ? 10.705 -6.544 -8.069 1.00 85.50 84 LEU A C 1
ATOM 660 O O . LEU A 1 84 ? 10.469 -5.537 -7.410 1.00 85.50 84 LEU A O 1
ATOM 664 N N . ARG A 1 85 ? 11.951 -6.994 -8.260 1.00 86.56 85 ARG A N 1
ATOM 665 C CA . ARG A 1 85 ? 13.137 -6.369 -7.660 1.00 86.56 85 ARG A CA 1
ATOM 666 C C . ARG A 1 85 ? 13.273 -4.904 -8.061 1.00 86.56 85 ARG A C 1
ATOM 668 O O . ARG A 1 85 ? 13.436 -4.052 -7.193 1.00 86.56 85 ARG A O 1
ATOM 675 N N . LYS A 1 86 ? 13.147 -4.591 -9.357 1.00 85.94 86 LYS A N 1
ATOM 676 C CA . LYS A 1 86 ? 13.209 -3.198 -9.821 1.00 85.94 86 LYS A CA 1
ATOM 677 C C . LYS A 1 86 ? 12.084 -2.356 -9.243 1.00 85.94 86 LYS A C 1
ATOM 679 O O . LYS A 1 86 ? 12.331 -1.215 -8.895 1.00 85.94 86 LYS A O 1
ATOM 684 N N . PHE A 1 87 ? 10.876 -2.902 -9.111 1.00 86.81 87 PHE A N 1
ATOM 685 C CA . PHE A 1 87 ? 9.776 -2.183 -8.467 1.00 86.81 87 PHE A CA 1
ATOM 686 C C . PHE A 1 87 ? 10.059 -1.905 -6.981 1.00 86.81 87 PHE A C 1
ATOM 688 O O . PHE A 1 87 ? 9.810 -0.801 -6.508 1.00 86.81 87 PHE A O 1
ATOM 695 N N . MET A 1 88 ? 10.600 -2.882 -6.248 1.00 84.75 88 MET A N 1
ATOM 696 C CA . MET A 1 88 ? 10.872 -2.761 -4.810 1.00 84.75 88 MET A CA 1
ATOM 697 C C . MET A 1 88 ? 12.010 -1.783 -4.478 1.00 84.75 88 MET A C 1
ATOM 699 O O . MET A 1 88 ? 12.032 -1.235 -3.382 1.00 84.75 88 MET A O 1
ATOM 703 N N . GLN A 1 89 ? 12.930 -1.538 -5.414 1.00 85.25 89 GLN A N 1
ATOM 704 C CA . GLN A 1 89 ? 14.048 -0.597 -5.247 1.00 85.25 89 GLN A CA 1
ATOM 705 C C . GLN A 1 89 ? 13.698 0.857 -5.595 1.00 85.25 89 GLN A C 1
ATOM 707 O O . GLN A 1 89 ? 14.547 1.739 -5.481 1.00 85.25 89 GLN A O 1
ATOM 712 N N . VAL A 1 90 ? 12.482 1.114 -6.071 1.00 86.56 90 VAL A N 1
ATOM 713 C CA . VAL A 1 90 ? 12.088 2.426 -6.587 1.00 86.56 90 VAL A CA 1
ATOM 714 C C . VAL A 1 90 ? 11.487 3.283 -5.496 1.00 86.56 90 VAL A C 1
ATOM 716 O O . VAL A 1 90 ? 10.658 2.836 -4.705 1.00 86.56 90 VAL A O 1
ATOM 719 N N . GLU A 1 91 ? 11.862 4.558 -5.509 1.00 83.94 91 GLU A N 1
ATOM 720 C CA . GLU A 1 91 ? 11.289 5.542 -4.606 1.00 83.94 91 GLU A CA 1
ATOM 721 C C . GLU A 1 91 ? 9.808 5.803 -4.945 1.00 83.94 91 GLU A C 1
ATOM 723 O O . GLU A 1 91 ? 9.461 5.995 -6.120 1.00 83.94 91 GLU A O 1
ATOM 728 N N . PRO A 1 92 ? 8.912 5.900 -3.943 1.00 82.75 92 PRO A N 1
ATOM 729 C CA . PRO A 1 92 ? 7.480 6.108 -4.177 1.00 82.75 92 PRO A CA 1
ATOM 730 C C . PRO A 1 92 ? 7.153 7.330 -5.055 1.00 82.75 92 PRO A C 1
ATOM 732 O O . PRO A 1 92 ? 6.197 7.325 -5.840 1.00 82.75 92 PRO A O 1
ATOM 735 N N . SER A 1 93 ? 7.960 8.389 -4.942 1.00 81.75 93 SER A N 1
ATOM 736 C CA . SER A 1 93 ? 7.829 9.628 -5.718 1.00 81.75 93 SER A CA 1
ATOM 737 C C . SER A 1 93 ? 8.162 9.439 -7.202 1.00 81.75 93 SER A C 1
ATOM 739 O O . SER A 1 93 ? 7.522 10.050 -8.063 1.00 81.75 93 SER A O 1
ATOM 741 N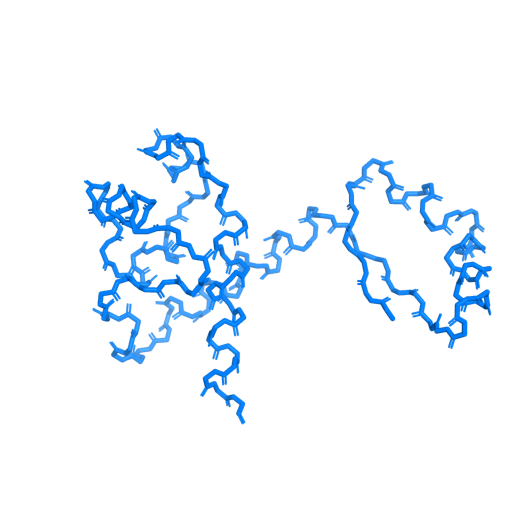 N . GLU A 1 94 ? 9.119 8.569 -7.521 1.00 83.31 94 GLU A N 1
ATOM 742 C CA . GLU A 1 94 ? 9.523 8.270 -8.892 1.00 83.31 94 GLU A CA 1
ATOM 743 C C . GLU A 1 94 ? 8.441 7.465 -9.615 1.00 83.31 94 GLU A C 1
ATOM 745 O O . GLU A 1 94 ? 8.085 7.795 -10.751 1.00 83.31 94 GLU A O 1
ATOM 750 N N . LEU A 1 95 ? 7.857 6.467 -8.941 1.00 82.38 95 LEU A N 1
ATOM 751 C CA . LEU A 1 95 ? 6.772 5.668 -9.512 1.00 82.38 95 LEU A CA 1
ATOM 752 C C . LEU A 1 95 ? 5.564 6.542 -9.865 1.00 82.38 95 LEU A C 1
ATOM 754 O O . LEU A 1 95 ? 5.056 6.481 -10.984 1.00 82.38 95 LEU A O 1
ATOM 758 N N . THR A 1 96 ? 5.149 7.393 -8.925 1.00 81.88 96 THR A N 1
ATOM 759 C CA . THR A 1 96 ? 4.000 8.296 -9.097 1.00 81.88 96 THR A CA 1
ATOM 760 C C . THR A 1 96 ? 4.223 9.273 -10.256 1.00 81.88 96 THR A C 1
ATOM 762 O O . THR A 1 96 ? 3.285 9.635 -10.964 1.00 81.88 96 THR A O 1
ATOM 765 N N . SER A 1 97 ? 5.477 9.677 -10.481 1.00 81.88 97 SER A N 1
ATOM 766 C CA . SER A 1 97 ? 5.847 10.593 -11.564 1.00 81.88 97 SER A CA 1
ATOM 767 C C . SER A 1 97 ? 5.850 9.917 -12.937 1.00 81.88 97 SER A C 1
ATOM 769 O O . SER A 1 97 ? 5.461 10.533 -13.928 1.00 81.88 97 SER A O 1
ATOM 771 N N . LYS A 1 98 ? 6.293 8.657 -13.014 1.00 81.56 98 LYS A N 1
ATOM 772 C CA . LYS A 1 98 ? 6.387 7.902 -14.274 1.00 81.56 98 LYS A CA 1
ATOM 773 C C . LYS A 1 98 ? 5.076 7.236 -14.683 1.00 81.56 98 LYS A C 1
ATOM 775 O O . LYS A 1 98 ? 4.839 7.061 -15.876 1.00 81.56 98 LYS A O 1
ATOM 780 N N . VAL A 1 99 ? 4.235 6.863 -13.719 1.00 80.94 99 VAL A N 1
ATOM 781 C CA . VAL A 1 99 ? 2.963 6.174 -13.960 1.00 80.94 99 VAL A CA 1
ATOM 782 C C . VAL A 1 99 ? 1.830 6.931 -13.255 1.00 80.94 99 VAL A C 1
ATOM 784 O O . VAL A 1 99 ? 1.458 6.599 -12.127 1.00 80.94 99 VAL A O 1
ATOM 787 N N . PRO A 1 100 ? 1.269 7.972 -13.898 1.00 75.31 100 PRO A N 1
ATOM 788 C CA . PRO A 1 100 ? 0.186 8.750 -13.312 1.00 75.31 100 PRO A CA 1
ATOM 789 C C . PRO A 1 100 ? -1.076 7.895 -13.128 1.00 75.31 100 PRO A C 1
ATOM 791 O O . PRO A 1 100 ? -1.447 7.107 -13.997 1.00 75.31 100 PRO A O 1
ATOM 794 N N . GLY A 1 101 ? -1.760 8.078 -11.996 1.00 75.81 101 GLY A N 1
ATOM 795 C CA . GLY A 1 101 ? -2.984 7.339 -11.655 1.00 75.81 101 GLY A CA 1
ATOM 796 C C . GLY A 1 101 ? -2.751 6.016 -10.922 1.00 75.81 101 GLY A C 1
ATOM 797 O O . GLY A 1 101 ?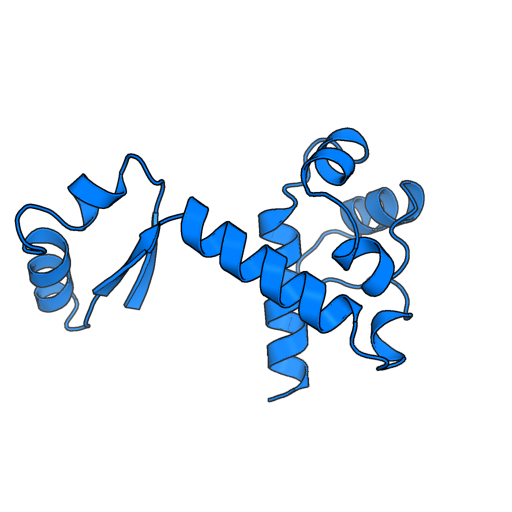 -3.713 5.307 -10.632 1.00 75.81 101 GLY A O 1
ATOM 798 N N . VAL A 1 102 ? -1.499 5.693 -10.592 1.00 81.06 102 VAL A N 1
ATOM 799 C CA . VAL A 1 102 ? -1.133 4.518 -9.801 1.00 81.06 102 VAL A CA 1
ATOM 800 C C . VAL A 1 102 ? -0.585 4.959 -8.449 1.00 81.06 102 VAL A C 1
ATOM 802 O O . VAL A 1 102 ? 0.318 5.787 -8.375 1.00 81.06 102 VAL A O 1
ATOM 805 N N . ASN A 1 103 ? -1.126 4.386 -7.376 1.00 84.19 103 ASN A N 1
ATOM 806 C CA . ASN A 1 103 ? -0.618 4.589 -6.026 1.00 84.19 103 ASN A CA 1
ATOM 807 C C . ASN A 1 103 ? 0.450 3.532 -5.709 1.00 84.19 103 ASN A C 1
ATOM 809 O O . ASN A 1 103 ? 0.173 2.331 -5.757 1.00 84.19 103 ASN A O 1
ATOM 813 N N . PHE A 1 104 ? 1.661 3.985 -5.375 1.00 84.12 104 PHE A N 1
ATOM 814 C CA . PHE A 1 104 ? 2.774 3.114 -4.993 1.00 84.12 104 PHE A CA 1
ATOM 815 C C . PHE A 1 104 ? 2.407 2.191 -3.831 1.00 84.12 104 PHE A C 1
ATOM 817 O O . PHE A 1 104 ? 2.651 0.990 -3.912 1.00 84.12 104 PHE A O 1
ATOM 824 N N . TYR A 1 105 ? 1.792 2.731 -2.776 1.00 84.25 105 TYR A N 1
ATOM 825 C CA . TYR A 1 105 ? 1.537 1.977 -1.548 1.00 84.25 105 TYR A CA 1
ATOM 826 C C . TYR A 1 105 ? 0.490 0.878 -1.746 1.00 84.25 105 TYR A C 1
ATOM 828 O O . TYR A 1 105 ? 0.655 -0.213 -1.210 1.00 84.25 105 TYR A O 1
ATOM 836 N N . ASP A 1 106 ? -0.513 1.109 -2.598 1.00 86.12 106 ASP A N 1
ATOM 837 C CA . ASP A 1 106 ? -1.529 0.097 -2.920 1.00 86.12 106 ASP A CA 1
ATOM 838 C C . ASP A 1 106 ? -0.933 -1.079 -3.709 1.00 86.12 106 ASP A C 1
ATOM 840 O O . ASP A 1 106 ? -1.321 -2.234 -3.527 1.00 86.12 106 ASP A O 1
ATOM 844 N N . LEU A 1 107 ? 0.013 -0.800 -4.612 1.00 86.12 107 LEU A N 1
ATOM 845 C CA . LEU A 1 107 ? 0.739 -1.847 -5.330 1.00 86.12 107 LEU A CA 1
ATOM 846 C C . LEU A 1 107 ? 1.738 -2.566 -4.425 1.00 86.12 107 LEU A C 1
ATOM 848 O O . LEU A 1 107 ? 1.856 -3.788 -4.507 1.00 86.12 107 LEU A O 1
ATOM 852 N N . ALA A 1 108 ? 2.434 -1.818 -3.570 1.00 86.06 108 ALA A N 1
ATOM 853 C CA . ALA A 1 108 ? 3.385 -2.368 -2.620 1.00 86.06 108 ALA A CA 1
ATOM 854 C C . ALA A 1 108 ? 2.707 -3.344 -1.656 1.00 86.06 108 ALA A C 1
ATOM 856 O O . ALA A 1 108 ? 3.199 -4.456 -1.487 1.00 86.06 108 ALA A O 1
ATOM 857 N N . ASP A 1 109 ? 1.544 -2.983 -1.110 1.00 88.69 109 ASP A N 1
ATOM 858 C CA . ASP A 1 109 ? 0.769 -3.871 -0.243 1.00 88.69 109 ASP A CA 1
ATOM 859 C C . ASP A 1 109 ? 0.389 -5.177 -0.954 1.00 88.69 109 ASP A C 1
ATOM 861 O O . ASP A 1 109 ? 0.658 -6.268 -0.453 1.00 88.69 109 ASP A O 1
ATOM 865 N N . LYS A 1 110 ? -0.126 -5.092 -2.188 1.00 87.81 110 LYS A N 1
ATOM 866 C CA . LYS A 1 110 ? -0.452 -6.287 -2.984 1.00 87.81 110 LYS A CA 1
ATOM 867 C C . LYS A 1 110 ? 0.760 -7.181 -3.232 1.00 87.81 110 LYS A C 1
ATOM 869 O O . LYS A 1 110 ? 0.628 -8.403 -3.191 1.00 87.81 110 LYS A O 1
ATOM 874 N N . ILE A 1 111 ? 1.923 -6.593 -3.508 1.00 86.50 111 ILE A N 1
ATOM 875 C CA . ILE A 1 111 ? 3.163 -7.345 -3.725 1.00 86.50 111 ILE A CA 1
ATOM 876 C C . ILE A 1 111 ? 3.596 -8.042 -2.435 1.00 86.50 111 ILE A C 1
ATOM 878 O O . ILE A 1 111 ? 3.849 -9.245 -2.461 1.00 86.50 111 ILE A O 1
ATOM 882 N N . VAL A 1 112 ? 3.629 -7.326 -1.309 1.00 86.50 112 VAL A N 1
ATOM 883 C CA . VAL A 1 112 ? 3.982 -7.892 0.001 1.00 86.50 112 VAL A CA 1
ATOM 884 C C . VAL A 1 112 ? 3.034 -9.033 0.369 1.00 86.50 112 VAL A C 1
ATOM 886 O O . VAL A 1 112 ? 3.487 -10.113 0.746 1.00 86.50 112 VAL A O 1
ATOM 889 N N . GLU A 1 113 ? 1.728 -8.845 0.198 1.00 86.94 113 GLU A N 1
ATOM 890 C CA . GLU A 1 113 ? 0.727 -9.882 0.459 1.00 86.94 113 GLU A CA 1
ATOM 891 C C . GLU A 1 113 ? 0.891 -11.095 -0.466 1.00 86.94 113 GLU A C 1
ATOM 893 O O . GLU A 1 113 ? 0.788 -12.240 -0.021 1.00 86.94 113 GLU A O 1
ATOM 898 N N . GLN A 1 114 ? 1.211 -10.879 -1.744 1.00 85.94 114 GLN A N 1
ATOM 899 C CA . GLN A 1 114 ? 1.500 -11.963 -2.683 1.00 85.94 114 GLN A CA 1
ATOM 900 C C . GLN A 1 114 ? 2.755 -12.749 -2.270 1.00 85.94 114 GLN A C 1
ATOM 902 O O . GLN A 1 114 ? 2.753 -13.978 -2.335 1.00 85.94 114 GLN A O 1
ATOM 907 N N . ILE A 1 115 ? 3.811 -12.069 -1.816 1.00 84.00 115 ILE A N 1
ATOM 908 C CA . ILE A 1 115 ? 5.036 -12.710 -1.315 1.00 84.00 115 ILE A CA 1
ATOM 909 C C . ILE A 1 115 ? 4.730 -13.517 -0.048 1.00 84.00 115 ILE A C 1
ATOM 911 O O . ILE A 1 115 ? 5.121 -14.680 0.047 1.00 84.00 115 ILE A O 1
ATOM 915 N N . ARG A 1 116 ? 3.970 -12.948 0.897 1.00 84.44 116 ARG A N 1
ATOM 916 C CA . ARG A 1 116 ? 3.555 -13.632 2.133 1.00 84.44 116 ARG A CA 1
ATOM 917 C C . ARG A 1 116 ? 2.750 -14.894 1.850 1.00 84.44 116 ARG A C 1
ATOM 919 O O . ARG A 1 116 ? 3.062 -15.936 2.412 1.00 84.44 116 ARG A O 1
ATOM 926 N N . LYS A 1 117 ? 1.771 -14.832 0.942 1.00 84.00 117 LYS A N 1
ATOM 927 C CA . LYS A 1 117 ? 0.968 -16.001 0.540 1.00 84.00 117 LYS A CA 1
ATOM 928 C C . LYS A 1 117 ? 1.786 -17.107 -0.115 1.00 84.00 117 LYS A C 1
ATOM 930 O O . LYS A 1 117 ? 1.393 -18.259 -0.037 1.00 84.00 117 LYS A O 1
ATOM 935 N N . ARG A 1 118 ? 2.880 -16.763 -0.796 1.00 76.31 118 ARG A N 1
ATOM 936 C CA . ARG A 1 118 ? 3.771 -17.747 -1.426 1.00 76.31 118 ARG A CA 1
ATOM 937 C C . ARG A 1 118 ? 4.744 -18.386 -0.434 1.00 76.31 118 ARG A C 1
ATOM 939 O O . ARG A 1 118 ? 5.176 -19.506 -0.677 1.00 76.31 118 ARG A O 1
ATOM 946 N N . LYS A 1 119 ? 5.112 -17.670 0.636 1.00 68.62 119 LYS A N 1
ATOM 947 C CA . LYS A 1 119 ? 6.005 -18.158 1.702 1.00 68.62 119 LYS A CA 1
ATOM 948 C C . LYS A 1 119 ? 5.265 -18.921 2.822 1.00 68.62 119 LYS A C 1
ATOM 950 O O . LYS A 1 119 ? 5.939 -19.579 3.612 1.00 68.62 119 LYS A O 1
ATOM 955 N N . ALA A 1 120 ? 3.935 -18.812 2.909 1.00 56.53 120 ALA A N 1
ATOM 956 C CA . ALA A 1 120 ? 3.068 -19.521 3.862 1.00 56.53 120 ALA A CA 1
ATOM 957 C C . ALA A 1 120 ? 2.604 -20.883 3.324 1.00 56.53 120 ALA A C 1
ATOM 959 O O . ALA A 1 120 ? 2.511 -21.823 4.144 1.00 56.53 120 ALA A O 1
#

Secondary structure (DSSP, 8-state):
-EEEE-TTTHHHHH-GGGHHHHHHHHH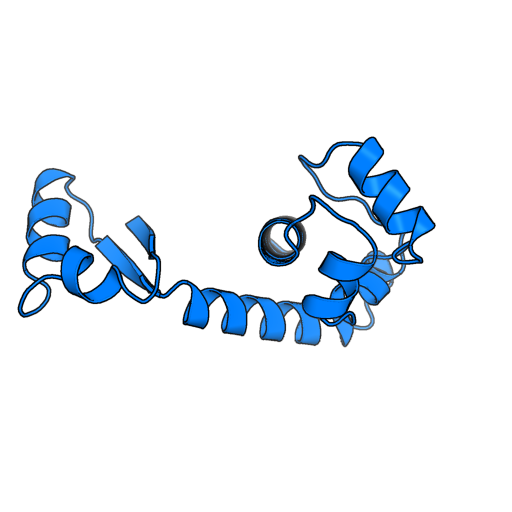HTS--EEEEHHHHHHHHHHHHHHHHH---GGGGSBP--TT--HHHHHHHHHTT--BHHHHHTS-HHHHHHHSTT--HHHHHHHHHHHHHHHH-